Protein AF-A0A351UTX0-F1 (afdb_monomer)

Secondary structure (DSSP, 8-state):
-HHHHHHHHHHHHHHTT-HHHHHHHHHHHHHHHHHTTS------TTHHHHHHHT-HHHHHHHHHHHHHHHHTTHHHHH-TT-TT----TTHHHHHHHHHHHHHHH-GGGGGGTTSHHHHHHHHHHHH-----

Radius of gyration: 16.46 Å; Cα contacts (8 Å, |Δi|>4): 114; chains: 1; bounding box: 34×34×39 Å

pLDDT: mean 90.17, std 7.77, range [49.38, 97.56]

Foldseek 3Di:
DVLVVLLVQLLVCVVVVNNVSNVVSQVVNQVVCVVLLQAGDADCSCVVVCLVVVVVVSVLVRLVRVLRSLVSCVSQPPDPNPPPDDDDQAVSLVVLVVVLVVLVPDPSNVVCCPPPSNVVSSVSSNPGGGDD

Structure (mmCIF, N/CA/C/O backbone):
data_AF-A0A351UTX0-F1
#
_entry.id   AF-A0A351UTX0-F1
#
loop_
_atom_site.group_PDB
_atom_site.id
_atom_site.type_symbol
_atom_site.label_atom_id
_atom_site.label_alt_id
_atom_site.label_comp_id
_atom_site.label_asym_id
_atom_site.label_entity_id
_atom_site.label_seq_id
_atom_site.pdbx_PDB_ins_code
_atom_site.Cartn_x
_atom_site.Cartn_y
_atom_site.Cartn_z
_atom_site.occupancy
_atom_site.B_iso_or_equiv
_atom_site.auth_seq_id
_atom_site.auth_comp_id
_atom_site.auth_asym_id
_atom_site.auth_atom_id
_atom_site.pdbx_PDB_model_num
ATOM 1 N N . ASP A 1 1 ? 13.861 -11.288 8.663 1.00 80.81 1 ASP A N 1
ATOM 2 C CA . ASP A 1 1 ? 12.442 -11.322 8.268 1.00 80.81 1 ASP A CA 1
ATOM 3 C C . ASP A 1 1 ? 12.328 -11.968 6.889 1.00 80.81 1 ASP A C 1
ATOM 5 O O . ASP A 1 1 ? 13.122 -11.631 6.011 1.00 80.81 1 ASP A O 1
ATOM 9 N N . ILE A 1 2 ? 11.410 -12.924 6.714 1.00 87.62 2 ILE A N 1
ATOM 10 C CA . ILE A 1 2 ? 11.185 -13.622 5.436 1.00 87.62 2 ILE A CA 1
ATOM 11 C C . ILE A 1 2 ? 10.698 -12.642 4.360 1.00 87.62 2 ILE A C 1
ATOM 13 O O . ILE A 1 2 ? 11.136 -12.737 3.214 1.00 87.62 2 ILE A O 1
ATOM 17 N N . SER A 1 3 ? 9.863 -11.665 4.724 1.00 88.19 3 SER A N 1
ATOM 18 C CA . SER A 1 3 ? 9.344 -10.656 3.794 1.00 88.19 3 SER A CA 1
ATOM 19 C C . SER A 1 3 ? 10.470 -9.810 3.191 1.00 88.19 3 SER A C 1
ATOM 21 O O . SER A 1 3 ? 10.502 -9.589 1.982 1.00 88.19 3 SER A O 1
ATOM 23 N N . ILE A 1 4 ? 11.453 -9.402 4.002 1.00 88.06 4 ILE A N 1
ATOM 24 C CA . ILE A 1 4 ? 12.634 -8.654 3.545 1.00 88.06 4 ILE A CA 1
ATOM 25 C C . ILE A 1 4 ? 13.454 -9.497 2.564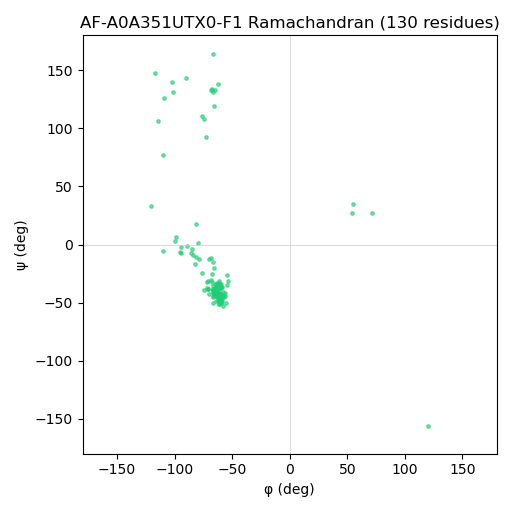 1.00 88.06 4 ILE A C 1
ATOM 27 O O . ILE A 1 4 ? 13.848 -9.003 1.509 1.00 88.06 4 ILE A O 1
ATOM 31 N N . GLY A 1 5 ? 13.675 -10.777 2.880 1.00 93.31 5 GLY A N 1
ATOM 32 C CA . GLY A 1 5 ? 14.397 -11.694 1.998 1.00 93.31 5 GLY A CA 1
ATOM 33 C C . GLY A 1 5 ? 13.701 -11.872 0.646 1.00 93.31 5 GLY A C 1
ATOM 34 O O . GLY A 1 5 ? 14.338 -11.735 -0.397 1.00 93.31 5 GLY A O 1
ATOM 35 N N . LEU A 1 6 ? 12.388 -12.118 0.649 1.00 92.50 6 LEU A N 1
ATOM 36 C CA . LEU A 1 6 ? 11.600 -12.281 -0.575 1.00 92.50 6 LEU A CA 1
ATOM 37 C C . LEU A 1 6 ? 11.554 -10.995 -1.415 1.00 92.50 6 LEU A C 1
ATOM 39 O O . LEU A 1 6 ? 11.769 -11.071 -2.624 1.00 92.50 6 LEU A O 1
ATOM 43 N N . ASN A 1 7 ? 11.355 -9.828 -0.791 1.00 90.06 7 ASN A N 1
ATOM 44 C CA . ASN A 1 7 ? 11.403 -8.528 -1.475 1.00 90.06 7 ASN A CA 1
ATOM 45 C C . ASN A 1 7 ? 12.784 -8.271 -2.101 1.00 90.06 7 ASN A C 1
ATOM 47 O O . ASN A 1 7 ? 12.879 -7.834 -3.247 1.00 90.06 7 ASN A O 1
ATOM 51 N N . GLY A 1 8 ? 13.867 -8.591 -1.384 1.00 91.12 8 GLY A N 1
ATOM 52 C CA . GLY A 1 8 ? 15.228 -8.470 -1.907 1.00 91.12 8 GLY A CA 1
ATOM 53 C C . GLY A 1 8 ? 15.459 -9.350 -3.138 1.00 91.12 8 GLY A C 1
ATOM 54 O O . GLY A 1 8 ? 15.964 -8.876 -4.155 1.00 91.12 8 GLY A O 1
ATOM 55 N N . ILE A 1 9 ? 15.025 -10.616 -3.089 1.00 94.50 9 ILE A N 1
ATOM 56 C CA . ILE A 1 9 ? 15.129 -11.538 -4.232 1.00 94.50 9 ILE A CA 1
ATOM 57 C C . ILE A 1 9 ? 14.282 -11.044 -5.408 1.00 94.50 9 ILE A C 1
ATOM 59 O O . ILE A 1 9 ? 14.731 -11.127 -6.552 1.00 94.50 9 ILE A O 1
ATOM 63 N N . GLN A 1 10 ? 13.078 -10.531 -5.153 1.00 93.75 10 GLN A N 1
ATOM 64 C CA . GLN A 1 10 ? 12.213 -9.965 -6.186 1.00 93.75 10 GLN A CA 1
ATOM 65 C C . GLN A 1 10 ? 12.901 -8.794 -6.900 1.00 93.75 10 GLN A C 1
ATOM 67 O O . GLN A 1 10 ? 12.984 -8.799 -8.129 1.00 93.75 10 GLN A O 1
ATOM 72 N N . GLY A 1 11 ? 13.436 -7.831 -6.141 1.00 89.88 11 GLY A N 1
ATOM 73 C CA . GLY A 1 11 ? 14.144 -6.669 -6.680 1.00 89.88 11 GLY A CA 1
ATOM 74 C C . GLY A 1 11 ? 15.365 -7.060 -7.513 1.00 89.88 11 GLY A C 1
ATOM 75 O O . GLY A 1 11 ? 15.490 -6.623 -8.657 1.00 89.88 11 GLY A O 1
ATOM 76 N N . LEU A 1 12 ? 16.210 -7.958 -6.990 1.00 93.56 12 LEU A N 1
ATOM 77 C CA . LEU A 1 12 ? 17.370 -8.481 -7.721 1.00 93.56 12 LEU A CA 1
ATOM 78 C C . LEU A 1 12 ? 16.957 -9.193 -9.011 1.00 93.56 12 LEU A C 1
ATOM 80 O O . LEU A 1 12 ? 17.534 -8.943 -10.062 1.00 93.56 12 LEU A O 1
ATOM 84 N N . SER A 1 13 ? 15.905 -10.011 -8.965 1.00 93.94 13 SER A N 1
ATOM 85 C CA . SER A 1 13 ? 15.421 -10.733 -10.147 1.00 93.94 13 SER A CA 1
ATOM 86 C C . SER A 1 13 ? 14.955 -9.778 -11.252 1.00 93.94 13 SER A C 1
ATOM 88 O O . SER A 1 13 ? 15.189 -10.051 -12.426 1.00 93.94 13 SER A O 1
ATOM 90 N N . ARG A 1 14 ? 14.347 -8.634 -10.899 1.00 89.62 14 ARG A N 1
ATOM 91 C CA . ARG A 1 14 ? 13.996 -7.586 -11.876 1.00 89.62 14 ARG A CA 1
ATOM 92 C C . ARG A 1 14 ? 15.242 -6.942 -12.483 1.00 89.62 14 ARG A C 1
ATOM 94 O O . ARG A 1 14 ? 15.297 -6.774 -13.697 1.00 89.62 14 ARG A O 1
ATOM 101 N N . MET A 1 15 ? 16.243 -6.624 -11.659 1.00 89.38 15 MET A N 1
ATOM 102 C CA . MET A 1 15 ? 17.513 -6.041 -12.116 1.00 89.38 15 MET A CA 1
ATOM 103 C C . MET A 1 15 ? 18.298 -6.987 -13.035 1.00 89.38 15 MET A C 1
ATOM 105 O O . MET A 1 15 ? 18.923 -6.537 -13.989 1.00 89.38 15 MET A O 1
ATOM 109 N N . GLU A 1 16 ? 18.231 -8.292 -12.774 1.00 94.81 16 GLU A N 1
ATOM 110 C CA . GLU A 1 16 ? 18.868 -9.350 -13.569 1.00 94.81 16 GLU A CA 1
ATOM 111 C C . GLU A 1 16 ? 18.079 -9.719 -14.841 1.00 94.81 16 GLU A C 1
ATOM 113 O O . GLU A 1 16 ? 18.484 -10.620 -15.573 1.00 94.81 16 GLU A O 1
ATOM 118 N N . GLY A 1 17 ? 16.947 -9.059 -15.122 1.00 93.44 17 GLY A N 1
ATOM 119 C CA . GLY A 1 17 ? 16.128 -9.348 -16.303 1.00 93.44 17 GLY A CA 1
ATOM 120 C C . GLY A 1 17 ? 15.378 -10.683 -16.229 1.00 93.44 17 GLY A C 1
ATOM 121 O O . GLY A 1 17 ? 15.079 -11.279 -17.260 1.00 93.44 17 GLY A O 1
ATOM 122 N N . ASN A 1 18 ? 15.059 -11.156 -15.019 1.00 95.81 18 ASN A N 1
ATOM 123 C CA . ASN A 1 18 ? 14.304 -12.382 -14.765 1.00 95.81 18 ASN A CA 1
ATOM 124 C C . ASN A 1 18 ? 12.892 -12.069 -14.217 1.00 95.81 18 ASN A C 1
ATOM 126 O O . ASN A 1 18 ? 12.647 -12.189 -13.007 1.00 95.81 18 ASN A O 1
ATOM 130 N N . PRO A 1 19 ? 11.948 -11.655 -15.087 1.00 91.62 19 PRO A N 1
ATOM 131 C CA . PRO A 1 19 ? 10.606 -11.256 -14.668 1.00 91.62 19 PRO A CA 1
ATOM 132 C C . PRO A 1 19 ? 9.812 -12.416 -14.060 1.00 91.62 19 PRO A C 1
ATOM 134 O O . PRO A 1 19 ? 9.088 -12.208 -13.095 1.00 91.62 19 PRO A O 1
ATOM 137 N N . GLU A 1 20 ? 10.005 -13.646 -14.542 1.00 96.38 20 GLU A N 1
ATOM 138 C CA . GLU A 1 20 ? 9.299 -14.827 -14.032 1.00 96.38 20 GLU A CA 1
ATOM 139 C C . GLU A 1 20 ? 9.677 -15.121 -12.570 1.00 96.38 20 GLU A C 1
ATOM 141 O O . GLU A 1 20 ? 8.827 -15.392 -11.721 1.00 96.38 20 GLU A O 1
ATOM 146 N N . LYS A 1 21 ? 10.968 -15.022 -12.227 1.00 95.81 21 LYS A N 1
ATOM 147 C CA . LYS A 1 21 ? 11.423 -15.181 -10.840 1.00 95.81 21 LYS A CA 1
ATOM 148 C C . LYS A 1 21 ? 10.919 -14.046 -9.954 1.00 95.81 21 LYS A C 1
ATOM 150 O O . LYS A 1 21 ? 10.531 -14.318 -8.818 1.00 95.81 21 LYS A O 1
ATOM 155 N N . ALA A 1 22 ? 10.901 -12.814 -10.461 1.00 93.69 22 ALA A N 1
ATOM 156 C CA . ALA A 1 22 ? 10.336 -11.678 -9.741 1.00 93.69 22 ALA A CA 1
ATOM 157 C C . ALA A 1 22 ? 8.842 -11.888 -9.449 1.00 93.69 22 ALA A C 1
ATOM 159 O O . ALA A 1 22 ? 8.420 -11.742 -8.304 1.00 93.69 22 ALA A O 1
ATOM 160 N N . GLU A 1 23 ? 8.063 -12.313 -10.442 1.00 93.69 23 GLU A N 1
ATOM 161 C CA . GLU A 1 23 ? 6.640 -12.608 -10.282 1.00 93.69 23 GLU A CA 1
ATOM 162 C C . GLU A 1 23 ? 6.408 -13.733 -9.265 1.00 93.69 23 GLU A C 1
ATOM 164 O O . GLU A 1 23 ? 5.594 -13.589 -8.355 1.00 93.69 23 GLU A O 1
ATOM 169 N N . ARG A 1 24 ? 7.190 -14.820 -9.313 1.00 95.31 24 ARG A N 1
ATOM 170 C CA . ARG A 1 24 ? 7.098 -15.885 -8.297 1.00 95.31 24 ARG A CA 1
ATOM 171 C C . ARG A 1 24 ? 7.363 -15.379 -6.878 1.00 95.31 24 ARG A C 1
ATOM 173 O O . ARG A 1 24 ? 6.755 -15.892 -5.941 1.00 95.31 24 ARG A O 1
ATOM 180 N N . MET A 1 25 ? 8.283 -14.430 -6.686 1.00 95.56 25 MET A N 1
ATOM 181 C CA . MET A 1 25 ? 8.516 -13.841 -5.358 1.00 95.56 25 MET A CA 1
ATOM 182 C C . MET A 1 25 ? 7.355 -12.944 -4.931 1.00 95.56 25 MET A C 1
ATOM 184 O O . MET A 1 25 ? 6.954 -12.996 -3.771 1.00 95.56 25 MET A O 1
ATOM 188 N N . GLU A 1 26 ? 6.772 -12.194 -5.865 1.00 93.56 26 GLU A N 1
ATOM 189 C CA . GLU A 1 26 ? 5.579 -11.383 -5.619 1.00 93.56 26 GLU A CA 1
ATOM 190 C C . GLU A 1 26 ? 4.399 -12.235 -5.139 1.00 93.56 26 GLU A C 1
ATOM 192 O O . GLU A 1 26 ? 3.759 -11.904 -4.145 1.00 93.56 26 GLU A O 1
ATOM 197 N N . GLN A 1 27 ? 4.142 -13.370 -5.795 1.00 94.94 27 GLN A N 1
ATOM 198 C CA . GLN A 1 27 ? 3.072 -14.289 -5.394 1.00 94.94 27 GLN A CA 1
ATOM 199 C C . GLN A 1 27 ? 3.306 -14.862 -3.990 1.00 94.94 27 GLN A C 1
ATOM 201 O O . GLN A 1 27 ? 2.372 -14.974 -3.201 1.00 94.94 27 GLN A O 1
ATOM 206 N N . LYS A 1 28 ? 4.561 -15.163 -3.632 1.00 95.75 28 LYS A N 1
ATOM 207 C CA . LYS A 1 28 ? 4.905 -15.604 -2.271 1.00 95.75 28 LYS A CA 1
ATOM 208 C C . LYS A 1 28 ? 4.685 -14.509 -1.232 1.00 95.75 28 LYS A C 1
ATOM 210 O O . LYS A 1 28 ? 4.234 -14.810 -0.134 1.00 95.75 28 LYS A O 1
ATOM 215 N N . LEU A 1 29 ? 5.006 -13.260 -1.562 1.00 93.62 29 LEU A N 1
ATOM 216 C CA . LEU A 1 29 ? 4.769 -12.117 -0.684 1.00 93.62 29 LEU A CA 1
ATOM 217 C C . LEU A 1 29 ? 3.271 -11.861 -0.489 1.00 93.62 29 LEU A C 1
ATOM 219 O O . LEU A 1 29 ? 2.851 -11.647 0.642 1.00 93.62 29 LEU A O 1
ATOM 223 N N . LYS A 1 30 ? 2.461 -11.959 -1.552 1.00 92.25 30 LYS A N 1
ATOM 224 C CA . LYS A 1 30 ? 0.990 -11.898 -1.465 1.00 92.25 30 LYS A CA 1
ATOM 225 C C . LYS A 1 30 ? 0.442 -12.979 -0.535 1.00 92.25 30 LYS A C 1
ATOM 227 O O . LYS A 1 30 ? -0.215 -12.646 0.443 1.00 92.25 30 LYS A O 1
ATOM 232 N N . ALA A 1 31 ? 0.815 -14.237 -0.775 1.00 93.50 31 ALA A N 1
ATOM 233 C CA . ALA A 1 31 ? 0.395 -15.357 0.063 1.00 93.50 31 ALA A CA 1
ATOM 234 C C . ALA A 1 31 ? 0.848 -15.198 1.524 1.00 93.50 31 ALA A C 1
ATOM 236 O O . ALA A 1 31 ? 0.107 -15.535 2.438 1.00 93.50 31 ALA A O 1
ATOM 237 N N . LEU A 1 32 ? 2.049 -14.657 1.766 1.00 92.81 32 LEU A N 1
ATOM 238 C CA . LEU A 1 32 ? 2.525 -14.384 3.122 1.00 92.81 32 LEU A CA 1
ATOM 239 C C . LEU A 1 32 ? 1.658 -13.333 3.828 1.00 92.81 32 LEU A C 1
ATOM 241 O O . LEU A 1 32 ? 1.313 -13.533 4.985 1.00 92.81 32 LEU A O 1
ATOM 245 N N . MET A 1 33 ? 1.301 -12.236 3.154 1.00 89.62 33 MET A N 1
ATOM 246 C CA . MET A 1 33 ? 0.441 -11.198 3.739 1.00 89.62 33 MET A CA 1
ATOM 247 C C . MET A 1 33 ? -0.961 -11.730 4.061 1.00 89.62 33 MET A C 1
ATOM 249 O O . MET A 1 33 ? -1.508 -11.386 5.105 1.00 89.62 33 MET A O 1
ATOM 253 N N . GLU A 1 34 ? -1.500 -12.595 3.196 1.00 88.69 34 GLU A N 1
ATOM 254 C CA . GLU A 1 34 ? -2.787 -13.272 3.397 1.00 88.69 34 GLU A CA 1
ATOM 255 C C . GLU A 1 34 ? -2.743 -14.249 4.576 1.00 88.69 34 GLU A C 1
ATOM 257 O O . GLU A 1 34 ? -3.578 -14.150 5.466 1.00 88.69 34 GLU A O 1
ATOM 262 N N . ILE A 1 35 ? -1.747 -15.145 4.630 1.00 91.00 35 ILE A N 1
ATOM 263 C CA . ILE A 1 35 ? -1.578 -16.117 5.728 1.00 91.00 35 ILE A CA 1
ATOM 264 C C . ILE A 1 35 ? -1.407 -15.413 7.073 1.00 91.00 35 ILE A C 1
ATOM 266 O O . ILE A 1 35 ? -1.855 -15.918 8.093 1.00 91.00 35 ILE A O 1
ATOM 270 N N . MET A 1 36 ? -0.720 -14.273 7.076 1.00 89.56 36 MET A N 1
ATOM 271 C CA . MET A 1 36 ? -0.485 -13.486 8.281 1.00 89.56 36 MET A CA 1
ATOM 272 C C . MET A 1 36 ? -1.649 -12.533 8.593 1.00 89.56 36 MET A C 1
ATOM 274 O O . MET A 1 36 ? -1.585 -11.840 9.595 1.00 89.56 36 MET A O 1
ATOM 278 N N . GLU A 1 37 ? -2.683 -12.452 7.749 1.00 87.75 37 GLU A N 1
ATOM 279 C CA . GLU A 1 37 ? -3.868 -11.596 7.938 1.00 87.75 37 GLU A CA 1
ATOM 280 C C . GLU A 1 37 ? -3.541 -10.105 8.182 1.00 87.75 37 GLU A C 1
ATOM 282 O O . GLU A 1 37 ? -4.305 -9.353 8.785 1.00 87.75 37 GLU A O 1
ATOM 287 N N . ILE A 1 38 ? -2.391 -9.647 7.674 1.00 83.38 38 ILE A N 1
ATOM 288 C CA . ILE A 1 38 ? -1.843 -8.300 7.922 1.00 83.38 38 ILE A CA 1
ATOM 289 C C . ILE A 1 38 ? -2.128 -7.300 6.791 1.00 83.38 38 ILE A C 1
ATOM 291 O O . ILE A 1 38 ? -1.627 -6.173 6.811 1.00 83.38 38 ILE A O 1
ATOM 295 N N . GLY A 1 39 ? -2.924 -7.701 5.797 1.00 85.12 39 GLY A N 1
ATOM 296 C CA . GLY A 1 39 ? -3.375 -6.861 4.687 1.00 85.12 39 GLY A CA 1
ATOM 297 C C . GLY A 1 39 ? -2.959 -7.389 3.316 1.00 85.12 39 GLY A C 1
ATOM 298 O O . GLY A 1 39 ? -2.715 -8.575 3.126 1.00 85.12 39 GLY A O 1
ATOM 299 N N . VAL A 1 40 ? -2.891 -6.493 2.334 1.00 86.69 40 VAL A N 1
ATOM 300 C CA . VAL A 1 40 ? -2.522 -6.802 0.948 1.00 86.69 40 VAL A CA 1
ATOM 301 C C . VAL A 1 40 ? -1.077 -6.390 0.689 1.00 86.69 40 VAL A C 1
ATOM 303 O O . VAL A 1 40 ? -0.627 -5.320 1.104 1.00 86.69 40 VAL A O 1
ATOM 306 N N . TYR A 1 41 ? -0.339 -7.220 -0.044 1.00 88.06 41 TYR A N 1
ATOM 307 C CA . TYR A 1 41 ? 1.010 -6.873 -0.480 1.00 88.06 41 TYR A CA 1
ATOM 308 C C . TYR A 1 41 ? 1.010 -5.682 -1.456 1.00 88.06 41 TYR A C 1
ATOM 310 O O . TYR A 1 41 ? 0.256 -5.658 -2.433 1.00 88.06 41 TYR A O 1
ATOM 318 N N . VAL A 1 42 ? 1.903 -4.716 -1.220 1.00 87.50 42 VAL A N 1
ATOM 319 C CA . VAL A 1 42 ? 2.091 -3.535 -2.075 1.00 87.50 42 VAL A CA 1
ATOM 320 C C . VAL A 1 42 ? 3.479 -3.584 -2.707 1.00 87.50 42 VAL A C 1
ATOM 322 O O . VAL A 1 42 ? 4.478 -3.331 -2.036 1.00 87.50 42 VAL A O 1
ATOM 325 N N . ASP A 1 43 ? 3.541 -3.891 -4.005 1.00 86.56 43 ASP A N 1
ATOM 326 C CA . ASP A 1 43 ? 4.782 -3.800 -4.778 1.00 86.56 43 ASP A CA 1
ATOM 327 C C . ASP A 1 43 ? 5.112 -2.330 -5.061 1.00 86.56 43 ASP A C 1
ATOM 329 O O . ASP A 1 43 ? 4.468 -1.673 -5.878 1.00 86.56 43 ASP A O 1
ATOM 333 N N . THR A 1 44 ? 6.137 -1.809 -4.394 1.00 86.56 44 THR A N 1
ATOM 334 C CA . THR A 1 44 ? 6.613 -0.432 -4.586 1.00 86.56 44 THR A CA 1
ATOM 335 C C . THR A 1 44 ? 7.837 -0.350 -5.498 1.00 86.56 44 THR A C 1
ATOM 337 O O . THR A 1 44 ? 8.355 0.742 -5.733 1.00 86.56 44 THR A O 1
ATOM 340 N N . SER A 1 45 ? 8.300 -1.471 -6.065 1.00 82.38 45 SER A N 1
ATOM 341 C CA . SER A 1 45 ? 9.538 -1.520 -6.857 1.00 82.38 45 SER A CA 1
ATOM 3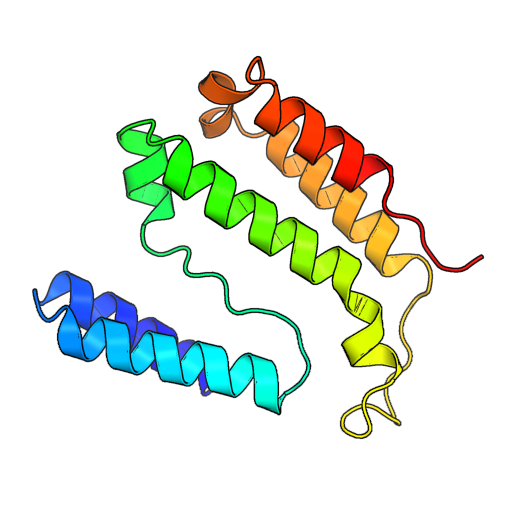42 C C . SER A 1 45 ? 9.495 -0.624 -8.100 1.00 82.38 45 SER A C 1
ATOM 344 O O . SER A 1 45 ? 10.510 -0.038 -8.477 1.00 82.38 45 SER A O 1
ATOM 346 N N . ALA A 1 46 ? 8.317 -0.460 -8.708 1.00 86.00 46 ALA A N 1
ATOM 347 C CA . ALA A 1 46 ? 8.114 0.401 -9.872 1.00 86.00 46 ALA A CA 1
ATOM 348 C C . ALA A 1 46 ? 7.875 1.880 -9.514 1.00 86.00 46 ALA A C 1
ATOM 350 O O . ALA A 1 46 ? 7.883 2.725 -10.407 1.00 86.00 46 ALA A O 1
ATOM 351 N N . MET A 1 47 ? 7.687 2.217 -8.233 1.00 90.12 47 MET A N 1
ATOM 352 C CA . MET A 1 47 ? 7.256 3.553 -7.807 1.00 90.12 47 MET A CA 1
ATOM 353 C C . MET A 1 47 ? 8.254 4.641 -8.212 1.00 90.12 47 MET A C 1
ATOM 355 O O . MET A 1 47 ? 7.867 5.666 -8.767 1.00 90.12 47 MET A O 1
ATOM 359 N N . LYS A 1 48 ? 9.555 4.395 -8.019 1.00 89.88 48 LYS A N 1
ATOM 360 C CA . LYS A 1 48 ? 10.612 5.350 -8.387 1.00 89.88 48 LYS A CA 1
ATOM 361 C C . LYS A 1 48 ? 10.595 5.681 -9.882 1.00 89.88 48 LYS A C 1
ATOM 363 O O . LYS A 1 48 ? 10.723 6.840 -10.271 1.00 89.88 48 LYS A O 1
ATOM 368 N N . GLU A 1 49 ? 10.427 4.664 -10.723 1.00 90.12 49 GLU A N 1
ATOM 369 C CA . GLU A 1 49 ? 10.345 4.857 -12.170 1.00 90.12 49 GLU A CA 1
ATOM 370 C C . GLU A 1 49 ? 9.029 5.525 -12.577 1.00 90.12 49 GLU A C 1
ATOM 372 O O . GLU A 1 49 ? 9.018 6.391 -13.453 1.00 90.12 49 GLU A O 1
ATOM 377 N N . ALA A 1 50 ? 7.927 5.167 -11.918 1.00 94.19 50 ALA A N 1
ATOM 378 C CA . ALA A 1 50 ? 6.623 5.760 -12.159 1.00 94.19 50 ALA A CA 1
ATOM 379 C C . ALA A 1 50 ? 6.604 7.259 -11.831 1.00 94.19 50 ALA A C 1
ATOM 381 O O . ALA A 1 50 ? 6.072 8.038 -12.618 1.00 94.19 50 ALA A O 1
ATOM 382 N N . LEU A 1 51 ? 7.246 7.683 -10.738 1.00 94.56 51 LEU A N 1
ATOM 383 C CA . LEU A 1 51 ? 7.425 9.100 -10.402 1.00 94.56 51 LEU A CA 1
ATOM 384 C C . LEU A 1 51 ? 8.243 9.827 -11.478 1.00 94.56 51 LEU A C 1
ATOM 386 O O . LEU A 1 51 ? 7.808 10.855 -11.997 1.00 94.56 51 LEU A O 1
ATOM 390 N N . ARG A 1 52 ? 9.376 9.247 -11.903 1.00 94.12 52 ARG A N 1
ATOM 391 C CA . ARG A 1 52 ? 10.237 9.816 -12.955 1.00 94.12 52 ARG A CA 1
ATOM 392 C C . ARG A 1 52 ? 9.508 9.988 -14.291 1.00 94.12 52 ARG A C 1
ATOM 394 O O . ARG A 1 52 ? 9.664 11.010 -14.955 1.00 94.12 52 ARG A O 1
ATOM 401 N N . THR A 1 53 ? 8.730 8.986 -14.690 1.00 95.62 53 THR A N 1
ATOM 402 C CA . THR A 1 53 ? 7.999 8.956 -15.970 1.00 95.62 53 THR A CA 1
ATOM 403 C C . THR A 1 53 ? 6.602 9.559 -15.887 1.00 95.62 53 THR A C 1
ATOM 405 O O . THR A 1 53 ? 5.906 9.629 -16.898 1.00 95.62 53 THR A O 1
ATOM 408 N N . LYS A 1 54 ? 6.184 10.012 -14.698 1.00 95.81 54 LYS A N 1
ATOM 409 C CA . LYS A 1 54 ? 4.826 10.489 -14.412 1.00 95.81 54 LYS A CA 1
ATOM 410 C C . LYS A 1 54 ? 3.742 9.465 -14.775 1.00 95.81 54 LYS A C 1
ATOM 412 O O . LYS A 1 54 ? 2.643 9.834 -15.194 1.00 95.81 54 LYS A O 1
ATOM 417 N N . ASN A 1 55 ? 4.035 8.176 -14.601 1.00 96.44 55 ASN A N 1
ATOM 418 C CA . ASN A 1 55 ? 3.074 7.100 -14.815 1.00 96.44 55 ASN A CA 1
ATOM 419 C C . ASN A 1 55 ? 2.037 7.085 -13.683 1.00 96.44 55 ASN A C 1
ATOM 421 O O . ASN A 1 55 ? 2.225 6.466 -12.634 1.00 96.44 55 ASN A O 1
ATOM 425 N N . LYS A 1 56 ? 0.926 7.785 -13.923 1.00 96.44 56 LYS A N 1
ATOM 426 C CA . LYS A 1 56 ? -0.167 7.944 -12.962 1.00 96.44 56 LYS A CA 1
ATOM 427 C C . LYS A 1 56 ? -0.814 6.622 -12.556 1.00 96.44 56 LYS A C 1
ATOM 429 O O . LYS A 1 56 ? -1.225 6.506 -11.410 1.00 96.44 56 LYS A O 1
ATOM 434 N N . GLU A 1 57 ? -0.901 5.642 -13.454 1.00 96.31 57 GLU A N 1
ATOM 435 C CA . GLU A 1 57 ? -1.606 4.385 -13.171 1.00 96.31 57 GLU A CA 1
ATOM 436 C C . GLU A 1 57 ? -0.891 3.572 -12.092 1.00 96.31 57 GLU A C 1
ATOM 438 O O . GLU A 1 57 ? -1.520 3.144 -11.128 1.00 96.31 57 GLU A O 1
ATOM 443 N N . ILE A 1 58 ? 0.436 3.442 -12.191 1.00 94.38 58 ILE A N 1
ATOM 444 C CA . ILE A 1 58 ? 1.239 2.746 -11.173 1.00 94.38 58 ILE A CA 1
ATOM 445 C C . ILE A 1 58 ? 1.180 3.495 -9.839 1.00 94.38 58 ILE A C 1
ATOM 447 O O . ILE A 1 58 ? 1.012 2.881 -8.788 1.00 94.38 58 ILE A O 1
ATOM 451 N N . ILE A 1 59 ? 1.286 4.826 -9.872 1.00 96.19 59 ILE A N 1
ATOM 452 C CA . ILE A 1 59 ? 1.237 5.643 -8.654 1.00 96.19 59 ILE A CA 1
ATOM 453 C C . ILE A 1 59 ? -0.115 5.484 -7.958 1.00 96.19 59 ILE A C 1
ATOM 455 O O . ILE A 1 59 ? -0.158 5.220 -6.759 1.00 96.19 59 ILE A O 1
ATOM 459 N N . PHE A 1 60 ? -1.222 5.605 -8.693 1.00 96.75 60 PHE A N 1
ATOM 460 C CA . PHE A 1 60 ? -2.549 5.469 -8.102 1.00 96.75 60 PHE A CA 1
ATOM 461 C C . PHE A 1 60 ? -2.831 4.055 -7.604 1.00 96.75 60 PHE A C 1
ATOM 463 O O . PHE A 1 60 ? -3.459 3.927 -6.555 1.00 96.75 60 PHE A O 1
ATOM 470 N N . ASP A 1 61 ? -2.350 3.015 -8.284 1.00 94.62 61 ASP A N 1
ATOM 471 C CA . ASP A 1 61 ? -2.449 1.636 -7.797 1.00 94.62 61 ASP A CA 1
ATOM 472 C C . ASP A 1 61 ? -1.741 1.467 -6.440 1.00 94.62 61 ASP A C 1
ATOM 474 O O . ASP A 1 61 ? -2.350 0.998 -5.475 1.00 94.62 61 ASP A O 1
ATOM 478 N N . VAL A 1 62 ? -0.495 1.942 -6.323 1.00 94.38 62 VAL A N 1
ATOM 479 C CA . VAL A 1 62 ? 0.279 1.884 -5.071 1.00 94.38 62 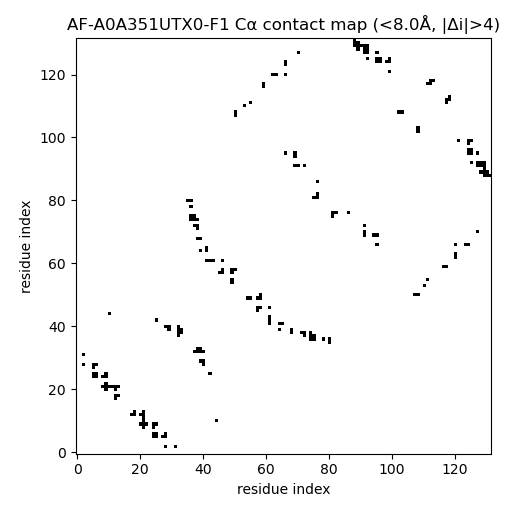VAL A CA 1
ATOM 480 C C . VAL A 1 62 ? -0.404 2.678 -3.956 1.00 94.38 62 VAL A C 1
ATOM 482 O O . VAL A 1 62 ? -0.639 2.135 -2.875 1.00 94.38 62 VAL A O 1
ATOM 485 N N . LEU A 1 63 ? -0.767 3.943 -4.203 1.00 95.19 63 LEU A N 1
ATOM 486 C CA . LEU A 1 63 ? -1.412 4.795 -3.196 1.00 95.19 63 LEU A CA 1
ATOM 487 C C . LEU A 1 63 ? -2.751 4.208 -2.727 1.00 95.19 63 LEU A C 1
ATOM 489 O O . LEU A 1 63 ? -3.033 4.192 -1.528 1.00 95.19 63 LEU A O 1
ATOM 493 N N . SER A 1 64 ? -3.554 3.674 -3.652 1.00 93.94 64 SER A N 1
ATOM 494 C CA . SER A 1 64 ? -4.844 3.056 -3.323 1.00 93.94 64 SER A CA 1
ATOM 495 C C . SER A 1 64 ? -4.669 1.815 -2.450 1.00 93.94 64 SER A C 1
ATOM 497 O O . SER A 1 64 ? -5.401 1.649 -1.476 1.00 93.94 64 SER A O 1
ATOM 499 N N . LYS A 1 65 ? -3.676 0.964 -2.743 1.00 92.19 65 LYS A N 1
ATOM 500 C CA . LYS A 1 65 ? -3.381 -0.228 -1.932 1.00 92.19 65 LYS A CA 1
ATOM 501 C C . LYS A 1 65 ? -2.877 0.123 -0.531 1.00 92.19 65 LYS A C 1
ATOM 503 O O . LYS A 1 65 ? -3.278 -0.525 0.434 1.00 92.19 65 LYS A O 1
ATOM 508 N N . LEU A 1 66 ? -2.060 1.171 -0.393 1.00 91.12 66 LEU A N 1
ATOM 509 C CA . LEU A 1 66 ? -1.634 1.670 0.922 1.00 91.12 66 LEU A CA 1
ATOM 510 C C . LEU A 1 66 ? -2.834 2.122 1.765 1.00 91.12 66 LEU A C 1
ATOM 512 O O . LEU A 1 66 ? -2.943 1.753 2.933 1.00 91.12 66 LEU A O 1
ATOM 516 N N . ILE A 1 67 ? -3.763 2.869 1.163 1.00 92.25 67 ILE A N 1
ATOM 517 C CA . ILE A 1 67 ? -4.985 3.334 1.834 1.00 92.25 67 ILE A CA 1
ATOM 518 C C . ILE A 1 67 ? -5.900 2.159 2.196 1.00 92.25 67 ILE A C 1
ATOM 520 O O . ILE A 1 67 ? -6.440 2.115 3.304 1.00 92.25 67 ILE A O 1
ATOM 524 N N . LEU A 1 68 ? -6.043 1.183 1.295 1.00 89.25 68 LEU A N 1
ATOM 525 C CA . LEU A 1 68 ? -6.830 -0.025 1.533 1.00 89.25 68 LEU A CA 1
ATOM 526 C C . LE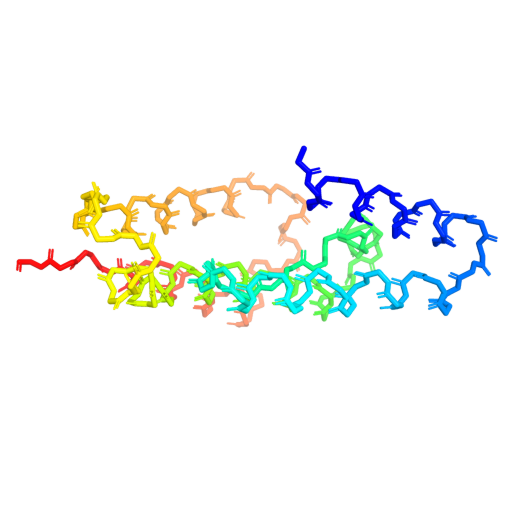U A 1 68 ? -6.331 -0.792 2.762 1.00 89.25 68 LEU A C 1
ATOM 528 O O . LEU A 1 68 ? -7.144 -1.193 3.588 1.00 89.25 68 LEU A O 1
ATOM 532 N N . ASN A 1 69 ? -5.015 -0.937 2.927 1.00 87.31 69 ASN A N 1
ATOM 533 C CA . ASN A 1 69 ? -4.439 -1.637 4.078 1.00 87.31 69 ASN A CA 1
ATOM 534 C C . ASN A 1 69 ? -4.744 -0.955 5.417 1.00 87.31 69 ASN A C 1
ATOM 536 O O . ASN A 1 69 ? -4.943 -1.643 6.412 1.00 87.31 69 ASN A O 1
ATOM 540 N N . ILE A 1 70 ? -4.847 0.377 5.453 1.00 87.25 70 ILE A N 1
ATOM 541 C CA . ILE A 1 70 ? -5.250 1.094 6.674 1.00 87.25 70 ILE A CA 1
ATOM 542 C C . ILE A 1 70 ? -6.728 0.836 6.979 1.00 87.25 70 ILE A C 1
ATOM 544 O O . ILE A 1 70 ? -7.101 0.597 8.127 1.00 87.25 70 ILE A O 1
ATOM 548 N N . LYS A 1 71 ? -7.575 0.867 5.944 1.00 83.06 71 LYS A N 1
ATOM 549 C CA . LYS A 1 71 ? -9.023 0.637 6.067 1.00 83.06 71 LYS A CA 1
ATOM 550 C C . LYS A 1 71 ? -9.349 -0.808 6.452 1.00 83.06 71 LYS A C 1
ATOM 552 O O . LYS A 1 71 ? -10.304 -1.039 7.186 1.00 83.06 71 LYS A O 1
ATOM 557 N N . ASN A 1 72 ? -8.528 -1.759 6.017 1.00 75.06 72 ASN A N 1
ATOM 558 C CA . ASN A 1 72 ? -8.665 -3.187 6.295 1.00 75.06 72 ASN A CA 1
ATOM 559 C C . ASN A 1 72 ? -8.112 -3.611 7.673 1.00 75.06 72 ASN A C 1
ATOM 561 O O . ASN A 1 72 ? -7.920 -4.799 7.906 1.00 75.06 72 ASN A O 1
ATOM 565 N N . LYS A 1 73 ? -7.904 -2.689 8.629 1.00 64.88 73 LYS A N 1
ATOM 566 C CA . LYS A 1 73 ? -7.441 -3.035 9.991 1.00 64.88 73 LYS A CA 1
ATOM 567 C C . LYS A 1 73 ? -8.322 -4.073 10.701 1.00 64.88 73 LYS A C 1
ATOM 569 O O . LYS A 1 73 ? -7.819 -4.800 11.551 1.00 64.88 73 LYS A O 1
ATOM 574 N N . TYR A 1 74 ? -9.600 -4.166 10.337 1.00 57.75 74 TYR A N 1
ATOM 575 C CA . TYR A 1 74 ? -10.535 -5.133 10.915 1.00 57.75 74 TYR A CA 1
ATOM 576 C C . TYR A 1 74 ? -10.025 -6.582 10.844 1.00 57.75 74 TYR A C 1
ATOM 578 O O . TYR A 1 74 ? -10.252 -7.332 11.784 1.00 57.75 74 TYR A O 1
ATOM 586 N N . PHE A 1 75 ? -9.239 -6.940 9.820 1.00 67.62 75 PHE A N 1
ATOM 587 C CA . PHE A 1 75 ? -8.656 -8.281 9.713 1.00 67.62 75 PHE A CA 1
ATOM 588 C C . PHE A 1 75 ? -7.671 -8.603 10.846 1.00 67.62 75 PHE A C 1
ATOM 590 O O . PHE A 1 75 ? -7.673 -9.716 11.349 1.00 67.62 75 PHE A O 1
ATOM 597 N N . LEU A 1 76 ? -6.879 -7.628 11.304 1.00 77.88 76 LEU A N 1
ATOM 598 C CA . LEU A 1 76 ? -5.892 -7.836 12.371 1.00 77.88 76 LEU A CA 1
ATOM 599 C C . LEU A 1 76 ? -6.535 -7.966 13.756 1.00 77.88 76 LEU A C 1
ATOM 601 O O . LEU A 1 76 ? -6.070 -8.751 14.576 1.00 77.88 76 LEU A O 1
ATOM 605 N N . GLU A 1 77 ? -7.573 -7.167 14.026 1.00 79.62 77 GLU A N 1
ATOM 606 C CA . GLU A 1 77 ? -8.269 -7.152 15.322 1.00 79.62 77 GLU A CA 1
ATOM 607 C C . GLU A 1 77 ? -9.096 -8.423 15.557 1.00 79.62 77 GLU A C 1
ATOM 609 O O . GLU A 1 77 ? -9.262 -8.837 16.701 1.00 79.62 77 GLU A O 1
ATOM 614 N N . GLU A 1 78 ? -9.615 -9.023 14.485 1.00 82.88 78 GLU A N 1
ATOM 615 C CA . GLU A 1 78 ? -10.449 -10.232 14.532 1.00 82.88 78 GLU A CA 1
ATOM 616 C C . GLU A 1 78 ? -9.639 -11.526 14.332 1.00 82.88 78 GLU A C 1
ATOM 618 O O . GLU A 1 78 ? -10.173 -12.619 14.506 1.00 82.88 78 GLU A O 1
ATOM 623 N N . SER A 1 79 ? -8.350 -11.409 13.998 1.00 88.00 79 SER A N 1
ATOM 624 C CA . SER A 1 79 ? -7.466 -12.540 13.716 1.00 88.00 79 SER A CA 1
ATOM 625 C C . SER A 1 79 ? -7.157 -13.389 14.951 1.00 88.00 79 SER A C 1
ATOM 627 O O . SER A 1 79 ? -6.688 -12.893 15.981 1.00 88.00 79 SER A O 1
ATOM 629 N N . GLU A 1 80 ? -7.265 -14.711 14.801 1.00 91.12 80 GLU A N 1
ATOM 630 C CA . GLU A 1 80 ? -6.799 -15.684 15.799 1.00 91.12 80 GLU A CA 1
ATOM 631 C C . GLU A 1 80 ? -5.265 -15.725 15.941 1.00 91.12 80 GLU A C 1
ATOM 633 O O . GLU A 1 80 ? -4.747 -16.313 16.894 1.00 91.12 80 GLU A O 1
ATOM 638 N N . LEU A 1 81 ? -4.514 -15.092 15.030 1.00 91.38 81 LEU A N 1
ATOM 639 C CA . LEU A 1 81 ? -3.053 -14.989 15.116 1.00 91.38 81 LEU A CA 1
ATOM 640 C C . LEU A 1 81 ? -2.603 -13.950 16.150 1.00 91.38 81 LEU A C 1
ATOM 642 O O . LEU A 1 81 ? -1.498 -14.047 16.695 1.00 91.38 81 LEU A O 1
ATOM 646 N N . TYR A 1 82 ? -3.458 -12.968 16.447 1.00 91.06 82 TYR A N 1
ATOM 647 C CA . TYR A 1 82 ? -3.120 -11.809 17.272 1.00 91.06 82 TYR A CA 1
ATOM 648 C C . TYR A 1 82 ? -3.969 -11.625 18.547 1.00 91.06 82 TYR A C 1
ATOM 650 O O . TYR A 1 82 ? -4.108 -10.487 18.997 1.00 91.06 82 TYR A O 1
ATOM 658 N N . PRO A 1 83 ? -4.454 -12.684 19.237 1.00 89.94 83 PRO A N 1
ATOM 659 C CA . PRO A 1 83 ? -5.365 -12.546 20.382 1.00 89.94 83 PRO A CA 1
ATOM 660 C C . PRO A 1 83 ? -4.706 -11.880 21.598 1.00 89.94 83 PRO A C 1
ATOM 662 O O . PRO A 1 83 ? -5.373 -11.473 22.543 1.00 89.94 83 PRO A O 1
ATOM 665 N N . HIS A 1 84 ? -3.375 -11.806 21.593 1.00 91.12 84 HIS A N 1
ATOM 666 C CA . HIS A 1 84 ? -2.557 -11.215 22.644 1.00 91.12 84 HIS A CA 1
ATOM 667 C C . HIS A 1 84 ? -2.187 -9.750 22.365 1.00 91.12 84 HIS A C 1
ATOM 669 O O . HIS A 1 84 ? -1.571 -9.110 23.218 1.00 91.12 84 HIS A O 1
ATOM 675 N N . LEU A 1 85 ? -2.510 -9.220 21.180 1.00 89.12 85 LEU A N 1
ATOM 676 C CA . LEU A 1 85 ? -2.239 -7.832 20.829 1.00 89.12 85 LEU A CA 1
ATOM 677 C C . LEU A 1 85 ? -3.423 -6.945 21.209 1.00 89.12 85 LEU A C 1
ATOM 679 O O . LEU A 1 85 ? -4.584 -7.319 21.089 1.00 89.12 85 LEU A O 1
ATOM 683 N N . SER A 1 86 ? -3.118 -5.733 21.665 1.00 86.88 86 SER A N 1
ATOM 684 C CA . SER A 1 86 ? -4.108 -4.675 21.853 1.00 86.88 86 SER A CA 1
ATOM 685 C C . SER A 1 86 ? -3.877 -3.603 20.802 1.00 86.88 86 SER A C 1
ATOM 687 O O . SER A 1 86 ? -2.769 -3.079 20.667 1.00 86.88 86 SER A O 1
ATOM 689 N N . PHE A 1 87 ? -4.922 -3.270 20.054 1.00 84.69 87 PHE A N 1
ATOM 690 C CA . PHE A 1 87 ? -4.847 -2.279 18.992 1.00 84.69 87 PHE A CA 1
ATOM 691 C C . PHE A 1 87 ? -5.434 -0.955 19.472 1.00 84.69 87 PHE A C 1
ATOM 693 O O . PHE A 1 87 ? -6.540 -0.911 19.999 1.00 84.69 87 PHE A O 1
ATOM 700 N N . SER A 1 88 ? -4.710 0.146 19.258 1.00 86.56 88 SER A N 1
ATOM 701 C CA . SER A 1 88 ? -5.251 1.479 19.538 1.00 86.56 88 SER A CA 1
ATOM 702 C C . SER A 1 88 ? -6.396 1.798 18.575 1.00 86.56 88 SER A C 1
ATOM 704 O O . SER A 1 88 ? -6.255 1.647 17.355 1.00 86.56 88 SER A O 1
ATOM 706 N N . GLU A 1 89 ? -7.517 2.267 19.118 1.00 84.25 89 GLU A N 1
ATOM 707 C CA . GLU A 1 89 ? -8.702 2.661 18.352 1.00 84.25 89 GLU A CA 1
ATOM 708 C C . GLU A 1 89 ? -8.410 3.840 17.423 1.00 84.25 89 GLU A C 1
ATOM 710 O O . GLU A 1 89 ? -8.890 3.861 16.295 1.00 84.25 89 GLU A O 1
ATOM 715 N N . THR A 1 90 ? -7.538 4.764 17.838 1.00 86.75 90 THR A N 1
ATOM 716 C CA . THR A 1 90 ? -7.163 5.960 17.064 1.00 86.75 90 THR A CA 1
ATOM 717 C C . THR A 1 90 ? -6.026 5.718 16.072 1.00 86.75 90 THR A C 1
ATOM 719 O O . THR A 1 90 ? -5.725 6.590 15.257 1.00 86.75 90 THR A O 1
ATOM 722 N N . ALA A 1 91 ? -5.387 4.541 16.091 1.00 86.06 91 ALA A N 1
ATOM 723 C CA . ALA A 1 91 ? -4.259 4.246 15.207 1.00 86.06 91 ALA A CA 1
ATOM 724 C C . ALA A 1 91 ? -4.579 4.422 13.705 1.00 86.06 91 ALA A C 1
ATOM 726 O O . ALA A 1 91 ? -3.773 5.058 13.027 1.00 86.06 91 ALA A O 1
ATOM 727 N N . PRO A 1 92 ? -5.724 3.953 13.163 1.00 86.44 92 PRO A N 1
ATOM 728 C CA . PRO A 1 92 ? -6.074 4.166 11.754 1.00 86.44 92 PRO A CA 1
ATOM 729 C C . PRO A 1 92 ? -6.192 5.634 11.377 1.00 86.44 92 PRO A C 1
ATOM 731 O O . PRO A 1 92 ? -5.664 6.040 10.348 1.00 86.44 92 PRO A O 1
ATOM 734 N N . GLU A 1 93 ? -6.865 6.428 12.214 1.00 90.31 93 GLU A N 1
ATOM 735 C CA . GLU A 1 93 ? -7.034 7.862 11.984 1.00 90.31 93 GLU A CA 1
ATOM 736 C C . GLU A 1 93 ? -5.674 8.562 12.001 1.00 90.31 93 GLU A C 1
ATOM 738 O O . GLU A 1 93 ? -5.354 9.312 11.082 1.00 90.31 93 GLU A O 1
ATOM 743 N N . ASN A 1 94 ? -4.818 8.239 12.974 1.00 90.81 94 ASN A N 1
ATOM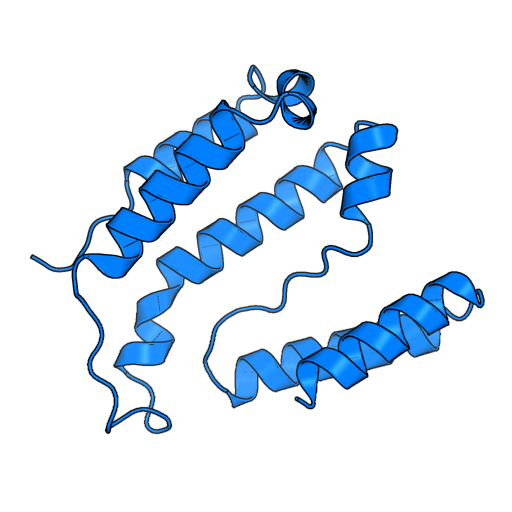 744 C CA . ASN A 1 94 ? -3.473 8.805 13.064 1.00 90.81 94 ASN A CA 1
ATOM 745 C C . ASN A 1 94 ? -2.607 8.446 11.848 1.00 90.81 94 ASN A C 1
ATOM 747 O O . ASN A 1 94 ? -1.953 9.321 11.280 1.00 90.81 94 ASN A O 1
ATOM 751 N N . VAL A 1 95 ? -2.613 7.180 11.416 1.00 90.81 95 VAL A N 1
ATOM 752 C CA . VAL A 1 95 ? -1.865 6.737 10.227 1.00 90.81 95 VAL A CA 1
ATOM 753 C C . VAL A 1 95 ? -2.445 7.365 8.956 1.00 90.81 95 VAL A C 1
ATOM 755 O O . VAL A 1 95 ? -1.683 7.810 8.098 1.00 90.81 95 VAL A O 1
ATOM 758 N N . GLY A 1 96 ? -3.771 7.469 8.846 1.00 92.56 96 GLY A N 1
ATOM 759 C CA . GLY A 1 96 ? -4.452 8.126 7.731 1.00 92.56 96 GLY A CA 1
ATOM 760 C C . GLY A 1 96 ? -4.085 9.608 7.612 1.00 92.56 96 GLY A C 1
ATOM 761 O O . GLY A 1 96 ? -3.696 10.070 6.539 1.00 92.56 96 GLY A O 1
ATOM 762 N N . LEU A 1 97 ? -4.119 10.346 8.726 1.00 93.50 97 LEU A N 1
ATOM 763 C CA . LEU A 1 97 ? -3.705 11.751 8.790 1.00 93.50 97 LEU A CA 1
ATOM 764 C C . LEU A 1 97 ? -2.215 11.930 8.479 1.00 93.50 97 LEU A C 1
ATOM 766 O O . LEU A 1 97 ? -1.849 12.862 7.761 1.00 93.50 97 LEU A O 1
ATOM 770 N N . MET A 1 98 ? -1.363 11.029 8.978 1.00 94.19 98 MET A N 1
ATOM 771 C CA . MET A 1 98 ? 0.067 11.030 8.672 1.00 94.19 98 MET A CA 1
ATOM 772 C C . MET A 1 98 ? 0.309 10.843 7.172 1.00 94.19 98 MET A C 1
ATOM 774 O O . MET A 1 98 ? 1.003 11.661 6.575 1.00 94.19 98 MET A O 1
ATOM 778 N N . LEU A 1 99 ? -0.290 9.822 6.545 1.00 94.25 99 LEU A N 1
ATOM 779 C CA . LEU A 1 99 ? -0.133 9.591 5.106 1.00 94.25 99 LEU A CA 1
ATOM 780 C C . LEU A 1 99 ? -0.680 10.744 4.274 1.00 94.25 99 LEU A C 1
ATOM 782 O O . LEU A 1 99 ? -0.026 11.151 3.319 1.00 94.25 99 LEU A O 1
ATOM 786 N N . LYS A 1 100 ? -1.838 11.302 4.647 1.00 95.12 100 LYS A N 1
ATOM 787 C CA . LYS A 1 100 ? -2.398 12.474 3.967 1.00 95.12 100 LYS A CA 1
ATOM 788 C C . LYS A 1 100 ? -1.384 13.613 3.952 1.00 95.12 100 LYS A C 1
ATOM 790 O O . LYS A 1 100 ? -1.089 14.147 2.889 1.00 95.12 100 LYS A O 1
ATOM 795 N N . LYS A 1 101 ? -0.807 13.929 5.114 1.00 95.06 101 LYS A N 1
ATOM 796 C CA . LYS A 1 101 ? 0.215 14.968 5.226 1.00 95.06 101 LYS A CA 1
ATOM 797 C C . LYS A 1 101 ? 1.457 14.638 4.395 1.00 95.06 101 LYS A C 1
ATOM 799 O O . LYS A 1 101 ? 1.931 15.494 3.662 1.00 95.06 101 LYS A O 1
ATOM 804 N N . CYS A 1 102 ? 1.951 13.399 4.454 1.00 94.06 102 CYS A N 1
ATOM 805 C CA . CYS A 1 102 ? 3.083 12.969 3.632 1.00 94.06 102 CYS A CA 1
ATOM 806 C C . CYS A 1 102 ? 2.813 13.164 2.135 1.00 94.06 102 CYS A C 1
ATOM 808 O O . CYS A 1 102 ? 3.669 13.685 1.432 1.00 94.06 102 CYS A O 1
ATOM 810 N N . PHE A 1 103 ? 1.629 12.788 1.650 1.00 94.44 103 PHE A N 1
ATOM 811 C CA . PHE A 1 103 ? 1.277 12.923 0.237 1.00 94.44 103 PHE A CA 1
ATOM 812 C C . PHE A 1 103 ? 1.038 14.376 -0.184 1.00 94.44 103 PHE A C 1
ATOM 814 O O . PHE A 1 103 ? 1.299 14.719 -1.336 1.00 94.44 103 PHE A O 1
ATOM 821 N N . GLU A 1 104 ? 0.533 15.225 0.713 1.00 93.81 104 GLU A N 1
ATOM 822 C CA . GLU A 1 104 ? 0.364 16.661 0.468 1.00 93.81 104 GLU A CA 1
ATOM 823 C C . GLU A 1 104 ? 1.706 17.403 0.445 1.00 93.81 104 GLU A C 1
ATOM 825 O O . GLU A 1 104 ? 1.887 18.300 -0.378 1.00 93.81 104 GLU A O 1
ATOM 830 N N . ASP A 1 105 ? 2.653 17.022 1.299 1.00 95.94 105 ASP A N 1
ATOM 831 C CA . ASP A 1 105 ? 3.962 17.675 1.403 1.00 95.94 105 ASP A CA 1
ATOM 832 C C . ASP A 1 105 ? 4.968 17.172 0.343 1.00 95.94 105 ASP A C 1
ATOM 834 O O . ASP A 1 105 ? 5.973 17.837 0.071 1.00 95.94 105 ASP A O 1
ATOM 838 N N . ASP A 1 106 ? 4.704 16.022 -0.289 1.00 94.88 106 ASP A N 1
ATOM 839 C CA . ASP A 1 106 ? 5.578 15.432 -1.304 1.00 94.88 106 ASP A CA 1
ATOM 840 C C . ASP A 1 106 ? 5.468 16.147 -2.663 1.00 94.88 106 ASP A C 1
ATOM 842 O O . ASP A 1 106 ? 4.474 16.046 -3.391 1.00 94.88 106 ASP A O 1
ATOM 846 N N . LYS A 1 107 ? 6.545 16.849 -3.030 1.00 94.75 107 LYS A N 1
ATOM 847 C CA . LYS A 1 107 ? 6.668 17.581 -4.299 1.00 94.75 107 LYS A CA 1
ATOM 848 C C . LYS A 1 107 ? 6.723 16.661 -5.514 1.00 94.75 107 LYS A C 1
ATOM 850 O O . LYS A 1 107 ? 6.350 17.083 -6.609 1.00 94.75 107 LYS A O 1
ATOM 855 N N . GLU A 1 108 ? 7.163 15.410 -5.358 1.00 94.75 108 GLU A N 1
ATOM 856 C CA . GLU A 1 108 ? 7.158 14.448 -6.464 1.00 94.75 108 GLU A CA 1
ATOM 857 C C . GLU A 1 108 ? 5.725 14.109 -6.900 1.00 94.75 108 GLU A C 1
ATOM 859 O O . GLU A 1 108 ? 5.520 13.715 -8.046 1.00 94.75 108 GLU A O 1
ATOM 864 N N . LEU A 1 109 ? 4.722 14.346 -6.044 1.00 95.81 109 LEU A N 1
ATOM 865 C CA . LEU A 1 109 ? 3.302 14.136 -6.337 1.00 95.81 109 LEU A CA 1
ATOM 866 C C . LEU A 1 109 ? 2.574 15.394 -6.841 1.00 95.81 109 LEU A C 1
ATOM 868 O O . LEU A 1 109 ? 1.398 15.308 -7.198 1.00 95.81 109 LEU A O 1
ATOM 872 N N . ASP A 1 110 ? 3.232 16.555 -6.943 1.00 96.12 110 ASP A N 1
ATOM 873 C CA . ASP A 1 110 ? 2.575 17.815 -7.339 1.00 96.12 110 ASP A CA 1
ATOM 874 C C . ASP A 1 110 ? 1.821 17.699 -8.675 1.00 96.12 110 ASP A C 1
ATOM 876 O O . ASP A 1 110 ? 0.734 18.252 -8.847 1.00 96.12 110 ASP A O 1
ATOM 880 N N . PHE A 1 111 ? 2.348 16.905 -9.611 1.00 96.69 111 PHE A N 1
ATOM 881 C CA . PHE A 1 111 ? 1.754 16.720 -10.938 1.00 96.69 111 PHE A CA 1
ATOM 882 C C . PHE A 1 111 ? 0.432 15.928 -10.943 1.00 96.69 111 PHE A C 1
ATOM 884 O O . PHE A 1 111 ? -0.247 15.894 -11.976 1.00 96.69 111 PHE A O 1
ATOM 891 N N . ILE A 1 112 ? 0.068 15.278 -9.832 1.00 96.88 112 ILE A N 1
ATOM 892 C CA . ILE A 1 112 ? -1.201 14.552 -9.685 1.00 96.88 112 ILE A CA 1
ATOM 893 C C . ILE A 1 112 ? -2.184 15.225 -8.726 1.00 96.88 112 ILE A C 1
ATOM 895 O O . ILE A 1 112 ? -3.323 14.778 -8.665 1.00 96.88 112 ILE A O 1
ATOM 899 N N . LYS A 1 113 ? -1.811 16.306 -8.027 1.00 95.62 113 LYS A N 1
ATOM 900 C CA . LYS A 1 113 ? -2.673 16.934 -7.004 1.00 95.62 113 LYS A CA 1
ATOM 901 C C . LYS A 1 113 ? -4.013 17.439 -7.536 1.00 95.62 113 LYS A C 1
ATOM 903 O O . LYS A 1 113 ? -5.032 17.352 -6.852 1.00 95.62 113 LYS A O 1
ATOM 908 N N . GLU A 1 114 ? -4.033 17.910 -8.780 1.00 96.44 114 GLU A N 1
ATOM 909 C CA . GLU A 1 114 ? -5.267 18.356 -9.434 1.00 96.44 114 GLU A CA 1
ATOM 910 C C . GLU A 1 114 ? -6.109 17.210 -10.018 1.00 96.44 114 GLU A C 1
ATOM 912 O O . GLU A 1 114 ? -7.268 17.426 -10.377 1.00 96.44 114 GLU A O 1
ATOM 917 N N . ASP A 1 115 ? -5.563 15.991 -10.082 1.00 97.56 115 ASP A N 1
ATOM 918 C CA . ASP A 1 115 ? -6.258 14.802 -10.575 1.00 97.56 115 ASP A CA 1
ATOM 919 C C . ASP A 1 115 ? -7.395 14.417 -9.615 1.00 97.56 115 ASP A C 1
ATOM 921 O O . ASP A 1 115 ? -7.233 14.356 -8.392 1.00 97.56 115 ASP A O 1
ATOM 925 N N . THR A 1 116 ? -8.571 14.127 -10.169 1.00 97.12 116 THR A N 1
ATOM 926 C CA . THR A 1 116 ? -9.764 13.779 -9.384 1.00 97.12 116 THR A CA 1
ATOM 927 C C . THR A 1 116 ? -9.558 12.511 -8.561 1.00 97.12 116 THR A C 1
ATOM 929 O O . THR A 1 116 ? -10.082 12.412 -7.450 1.00 97.12 116 THR A O 1
ATOM 932 N N . ARG A 1 117 ? -8.745 11.568 -9.055 1.00 97.44 117 ARG A N 1
ATOM 933 C CA . ARG A 1 117 ? -8.384 10.349 -8.322 1.00 97.44 117 ARG A CA 1
ATOM 934 C C . ARG A 1 117 ? -7.559 10.668 -7.083 1.00 97.44 117 ARG A C 1
ATOM 936 O O . ARG A 1 117 ? -7.844 10.127 -6.022 1.00 97.44 117 ARG A O 1
ATOM 943 N N . TYR A 1 118 ? -6.602 11.591 -7.185 1.00 97.06 118 TYR A N 1
ATOM 944 C CA . TYR A 1 118 ? -5.794 12.014 -6.041 1.00 97.06 118 TYR A CA 1
ATOM 945 C C . TYR A 1 118 ? -6.649 12.694 -4.972 1.00 97.06 118 TYR A C 1
ATOM 947 O O . TYR A 1 118 ? -6.596 12.310 -3.806 1.00 97.06 118 TYR A O 1
ATOM 955 N N . LYS A 1 119 ? -7.501 13.647 -5.374 1.00 96.56 119 LYS A N 1
ATOM 956 C CA . LYS A 1 119 ? -8.425 14.331 -4.454 1.00 96.56 119 LYS A CA 1
ATOM 957 C C . LYS A 1 119 ? -9.325 13.333 -3.723 1.00 96.56 119 LYS A C 1
ATOM 959 O O . LYS A 1 119 ? -9.493 13.439 -2.512 1.00 96.56 119 LYS A O 1
ATOM 964 N N . LYS A 1 120 ? -9.829 12.314 -4.430 1.00 96.62 120 LYS A N 1
ATOM 965 C CA . LYS A 1 120 ? -10.600 11.224 -3.820 1.00 96.62 120 LYS A CA 1
ATOM 966 C C . LYS A 1 120 ? -9.783 10.453 -2.778 1.00 96.62 120 LYS A C 1
ATOM 968 O O . LYS A 1 120 ? -10.288 10.234 -1.686 1.00 96.62 120 LYS A O 1
ATOM 973 N N . LEU A 1 121 ? -8.533 10.088 -3.075 1.00 96.00 121 LEU A N 1
ATOM 974 C CA . LEU A 1 121 ? -7.661 9.399 -2.114 1.00 96.00 121 LEU A CA 1
ATOM 975 C C . LEU A 1 121 ? -7.392 10.244 -0.857 1.00 96.00 121 LEU A C 1
ATOM 977 O O . LEU A 1 121 ? -7.381 9.702 0.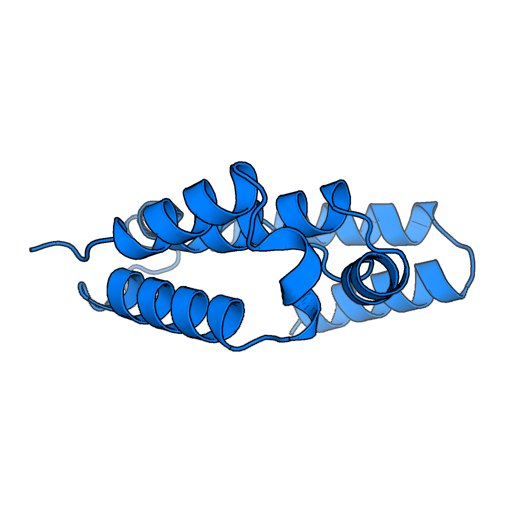247 1.00 96.00 121 LEU A O 1
ATOM 981 N N . MET A 1 122 ? -7.222 11.564 -0.997 1.00 96.00 122 MET A N 1
ATOM 982 C CA . MET A 1 122 ? -7.045 12.461 0.155 1.00 96.00 122 MET A CA 1
ATOM 983 C C . MET A 1 122 ? -8.301 12.542 1.028 1.00 96.00 122 MET A C 1
ATOM 985 O O . MET A 1 122 ? -8.201 12.522 2.257 1.00 96.00 122 MET A O 1
ATOM 989 N N . GLU A 1 123 ? -9.482 12.603 0.410 1.00 94.81 123 GLU A N 1
ATOM 990 C CA . GLU A 1 123 ? -10.748 12.558 1.145 1.00 94.81 123 GLU A CA 1
ATOM 991 C C . GLU A 1 123 ? -10.963 11.194 1.809 1.00 94.81 123 GLU A C 1
ATOM 993 O O . GLU A 1 123 ? -11.396 11.141 2.960 1.00 94.81 123 GLU A O 1
ATOM 998 N N . GLU A 1 124 ? -10.585 10.093 1.150 1.00 94.25 124 GLU A N 1
ATOM 999 C CA . GLU A 1 124 ? -10.619 8.765 1.765 1.00 94.25 124 GLU A CA 1
ATOM 1000 C C . GLU A 1 124 ? -9.746 8.714 3.020 1.00 94.25 124 GLU A C 1
ATOM 1002 O O . GLU A 1 124 ? -10.249 8.320 4.068 1.00 94.25 124 GLU A O 1
ATOM 1007 N N . LEU A 1 125 ? -8.498 9.187 2.958 1.00 93.12 125 LEU A N 1
ATOM 1008 C CA . LEU A 1 125 ? -7.601 9.258 4.120 1.00 93.12 125 LEU A CA 1
ATOM 1009 C C . LEU A 1 125 ? -8.176 10.099 5.265 1.00 93.12 125 LEU A C 1
ATOM 1011 O O . LEU A 1 125 ? -8.077 9.709 6.424 1.00 93.12 125 LEU A O 1
ATOM 1015 N N . LYS A 1 126 ? -8.807 11.234 4.948 1.00 90.31 126 LYS A N 1
ATOM 1016 C CA . LYS A 1 126 ? -9.459 12.113 5.932 1.00 90.31 126 LYS A CA 1
ATOM 1017 C C . LYS A 1 126 ? -10.706 11.477 6.557 1.00 90.31 126 LYS A C 1
ATOM 1019 O O . LYS A 1 126 ? -11.050 11.790 7.696 1.00 90.31 126 LYS A O 1
ATOM 1024 N N . SER A 1 127 ? -11.395 10.619 5.807 1.00 90.38 127 SER A N 1
ATOM 1025 C CA . SER A 1 127 ? -12.599 9.917 6.263 1.00 90.38 127 SER A CA 1
ATOM 1026 C C . SER A 1 127 ? -12.306 8.712 7.159 1.00 90.38 127 SER A C 1
ATOM 1028 O O . SER A 1 127 ? -13.227 8.205 7.798 1.00 90.38 127 SER A O 1
ATOM 1030 N N . ILE A 1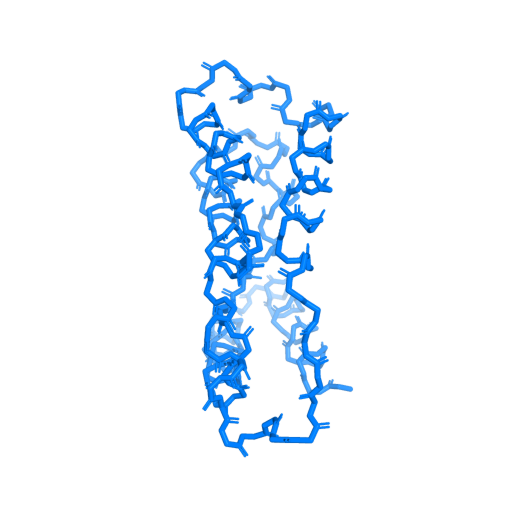 128 ? -11.048 8.255 7.229 1.00 89.12 128 ILE A N 1
ATOM 1031 C CA . ILE A 1 128 ? -10.651 7.170 8.129 1.00 89.12 128 ILE A CA 1
ATOM 1032 C C . ILE A 1 128 ? -10.822 7.653 9.569 1.00 89.12 128 ILE A C 1
ATOM 1034 O O . ILE A 1 128 ? -10.196 8.621 10.001 1.00 89.12 128 ILE A O 1
ATOM 1038 N N . LYS A 1 129 ? -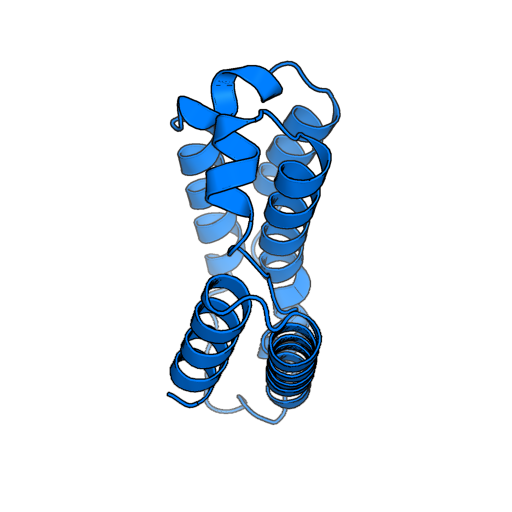11.679 6.954 10.309 1.00 80.81 129 LYS A N 1
ATOM 1039 C CA . LYS A 1 129 ? -11.957 7.206 11.720 1.00 80.81 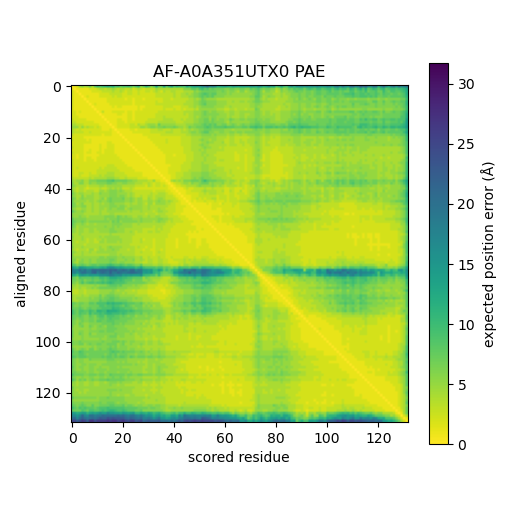129 LYS A CA 1
ATOM 1040 C C . LYS A 1 129 ? -11.541 6.007 12.554 1.00 80.81 129 LYS A C 1
ATOM 1042 O O . LYS A 1 129 ? -11.603 4.870 12.083 1.00 80.81 129 LYS A O 1
ATOM 1047 N N . GLY A 1 130 ? -11.106 6.276 13.781 1.00 68.88 130 GLY A N 1
ATOM 1048 C CA . GLY A 1 130 ? -11.008 5.239 14.799 1.00 68.88 130 GLY A CA 1
ATOM 1049 C C . GLY A 1 130 ? -12.385 4.716 15.208 1.00 68.88 130 GLY A C 1
ATOM 1050 O O . GLY A 1 130 ? -13.401 5.360 14.930 1.00 68.88 130 GLY A O 1
ATOM 1051 N N . LYS A 1 131 ? -12.427 3.558 15.876 1.00 61.34 131 LYS A N 1
ATOM 1052 C CA . LYS A 1 131 ? -13.616 3.184 16.659 1.00 61.34 131 LYS A CA 1
ATOM 1053 C C . LYS A 1 131 ? -13.789 4.230 17.774 1.00 61.34 131 LYS A C 1
ATOM 1055 O O . LYS A 1 131 ? -12.791 4.720 18.298 1.00 61.34 131 LYS A O 1
ATOM 1060 N N . ALA A 1 132 ? -15.033 4.638 18.015 1.00 49.38 132 ALA A N 1
ATOM 1061 C CA . ALA A 1 132 ? -15.417 5.584 19.062 1.00 49.38 132 ALA A CA 1
ATOM 1062 C C . ALA A 1 132 ? -15.920 4.837 20.298 1.00 49.38 132 ALA A C 1
ATOM 1064 O O . ALA A 1 132 ? -16.484 3.734 20.098 1.00 49.38 132 ALA A O 1
#

Mean predicted aligned error: 4.61 Å

Nearest PDB structures (foldseek):
  2o8p-assembly1_A-2  TM=3.721E-01  e=9.845E+00  Cryptosporidium parvum

Solvent-accessible surface area (backbone atoms only — not comparable to full-atom values): 7479 Å² total; per-residue (Å²): 110,70,68,60,53,41,52,51,52,21,54,50,23,50,75,72,72,33,58,67,62,17,50,56,31,51,54,52,47,38,51,49,25,54,76,65,40,76,42,73,65,75,82,59,84,59,45,68,58,23,56,76,69,63,38,58,67,62,49,50,53,46,56,50,48,57,52,46,39,54,73,48,48,64,48,47,78,73,31,86,89,39,80,87,63,84,78,67,46,54,50,46,25,53,52,24,51,49,50,43,49,54,58,71,71,36,71,84,46,57,92,43,59,85,38,68,68,48,49,48,52,47,52,51,29,68,66,43,64,38,73,129

Sequence (132 aa):
DISIGLNGIQGLSRMEGNPEKAERMEQKLKALMEIMEIGVYVDTSAMKEALRTKNKEIIFDVLSKLILNIKNKYFLEESELYPHLSFSETAPENVGLMLKKCFEDDKELDFIKEDTRYKKLMEELKSIKGKA